Protein AF-A0A522JCU9-F1 (afdb_monomer_lite)

Secondary structure (DSSP, 8-state):
----PPPP---PPPSSHHHHHHHHHHHHHHHHHHHHTTSS-HHHHHHHHHHHHHHHHHHHHHTT--S---SHHHHHHHHHHHHHHHHHHHHHTTSS-HHHHHHHHHHHHHHHTT-

Foldseek 3Di:
DDDDDDDDPPPPQPPDLLVLLLQLLVQLLVVLPCLLVVNDDLLRSLCSLQVSLVVSCVVQVVVVHNSDDPDPSNVVSVVVNVCSNCQSVCPVVVVDHSVSSNVNSVVSCVVNVVD

Structure (mmCIF, N/CA/C/O backbone):
data_AF-A0A522JCU9-F1
#
_en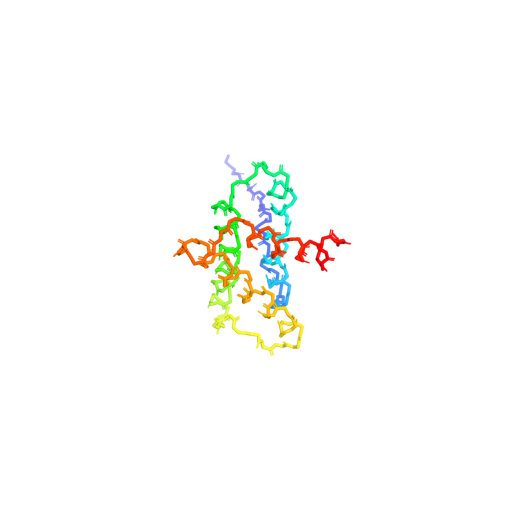try.id   AF-A0A522JCU9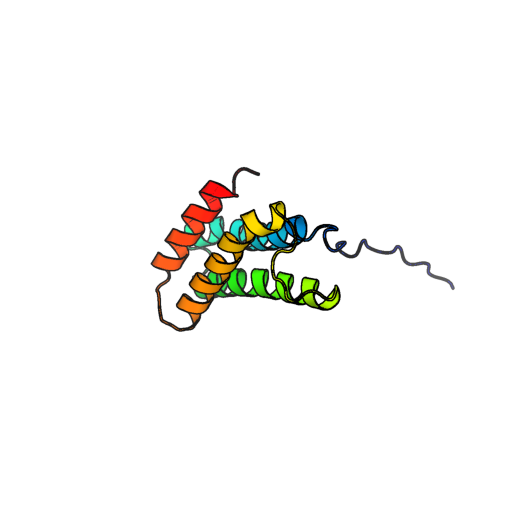-F1
#
loop_
_atom_site.group_PDB
_atom_site.id
_atom_site.type_symbol
_atom_site.label_atom_id
_atom_site.label_alt_id
_atom_site.label_comp_id
_atom_site.label_asym_id
_atom_site.label_entity_id
_atom_site.label_seq_id
_atom_site.pdbx_PDB_ins_code
_atom_site.Cartn_x
_atom_site.Cartn_y
_atom_site.Cartn_z
_atom_site.occupancy
_atom_site.B_iso_or_equiv
_atom_site.auth_seq_id
_atom_site.auth_comp_id
_atom_site.auth_asym_id
_atom_site.auth_atom_id
_atom_site.pdbx_PDB_model_num
ATOM 1 N N . MET A 1 1 ? -3.564 32.236 -34.192 1.00 50.22 1 MET A N 1
ATOM 2 C CA . MET A 1 1 ? -3.226 30.835 -34.517 1.00 50.22 1 MET A CA 1
ATOM 3 C C . MET A 1 1 ? -1.708 30.822 -34.551 1.00 50.22 1 MET A C 1
ATOM 5 O O . MET A 1 1 ? -1.164 31.534 -35.374 1.00 50.22 1 MET A O 1
ATOM 9 N N . THR A 1 2 ? -0.995 30.318 -33.550 1.00 40.88 2 THR A N 1
ATOM 10 C CA . THR A 1 2 ? -1.050 28.935 -33.062 1.00 40.88 2 THR A CA 1
ATOM 11 C C . THR A 1 2 ? -0.617 28.896 -31.594 1.00 40.88 2 THR A C 1
ATOM 13 O O . THR A 1 2 ? 0.322 29.579 -31.199 1.00 40.88 2 THR A O 1
ATOM 16 N N . THR A 1 3 ? -1.362 28.142 -30.798 1.00 51.19 3 THR A N 1
ATOM 17 C CA . THR A 1 3 ? -1.094 27.769 -29.409 1.00 51.19 3 THR A CA 1
ATOM 18 C C . THR A 1 3 ? 0.090 26.804 -29.379 1.00 51.19 3 THR A C 1
ATOM 20 O O . THR A 1 3 ? 0.079 25.856 -30.161 1.00 51.19 3 THR A O 1
ATOM 23 N N . ASP A 1 4 ? 1.056 26.989 -28.480 1.00 40.75 4 ASP A N 1
ATOM 24 C CA . ASP A 1 4 ? 1.957 25.902 -28.090 1.00 40.75 4 ASP A CA 1
ATOM 25 C C . ASP A 1 4 ? 1.793 25.678 -26.589 1.00 40.75 4 ASP A C 1
ATOM 27 O O . ASP A 1 4 ? 1.953 26.590 -25.773 1.00 40.75 4 ASP A O 1
ATOM 31 N N . ALA A 1 5 ? 1.291 24.494 -26.267 1.00 50.66 5 ALA A N 1
ATOM 32 C CA . ALA A 1 5 ? 0.896 24.089 -24.937 1.00 50.66 5 ALA A CA 1
ATOM 33 C C . ALA A 1 5 ? 2.117 23.500 -24.233 1.00 50.66 5 ALA A C 1
ATOM 35 O O . ALA A 1 5 ? 2.687 22.506 -24.674 1.00 50.66 5 ALA A O 1
ATOM 36 N N . THR A 1 6 ? 2.495 24.113 -23.116 1.00 51.88 6 THR A N 1
ATOM 37 C CA . THR A 1 6 ? 3.465 23.583 -22.160 1.00 51.88 6 THR A CA 1
ATOM 38 C C . THR A 1 6 ? 3.142 22.119 -21.830 1.00 51.88 6 THR A C 1
ATOM 40 O O . THR A 1 6 ? 2.030 21.855 -21.357 1.00 51.88 6 THR A O 1
ATOM 43 N N . PRO A 1 7 ? 4.069 21.159 -22.010 1.00 48.06 7 PRO A N 1
ATOM 44 C CA . PRO A 1 7 ? 3.864 19.826 -21.473 1.00 48.06 7 PRO A CA 1
ATOM 45 C C . PRO A 1 7 ? 3.884 19.932 -19.946 1.00 48.06 7 PRO A C 1
ATOM 47 O O . PRO A 1 7 ? 4.874 20.335 -19.334 1.00 48.06 7 PRO A O 1
ATOM 50 N N . THR A 1 8 ? 2.749 19.615 -19.332 1.00 51.91 8 THR A N 1
ATOM 51 C CA . THR A 1 8 ? 2.686 19.342 -17.893 1.00 51.91 8 THR A CA 1
ATOM 52 C C . THR A 1 8 ? 3.541 18.096 -17.655 1.00 51.91 8 THR A C 1
ATOM 54 O O . THR A 1 8 ? 3.454 17.181 -18.476 1.00 51.91 8 THR A O 1
ATOM 57 N N . PRO A 1 9 ? 4.390 18.023 -16.615 1.00 52.00 9 PRO A N 1
ATOM 58 C CA . PRO A 1 9 ? 5.102 16.789 -16.337 1.00 52.00 9 PRO A CA 1
ATOM 59 C C . PRO A 1 9 ? 4.062 15.736 -15.957 1.00 52.00 9 PRO A C 1
ATOM 61 O O . PRO A 1 9 ? 3.523 15.755 -14.850 1.00 52.00 9 PRO A O 1
ATOM 64 N N . ASP A 1 10 ? 3.767 14.833 -16.894 1.00 48.53 10 ASP A N 1
ATOM 65 C CA . ASP A 1 10 ? 3.260 13.511 -16.560 1.00 48.53 10 ASP A CA 1
ATOM 66 C C . ASP A 1 10 ? 4.142 12.997 -15.429 1.00 48.53 10 ASP A C 1
ATOM 68 O O . ASP A 1 10 ? 5.372 13.039 -15.535 1.00 48.53 10 ASP A O 1
ATOM 72 N N . ALA A 1 11 ? 3.526 12.601 -14.317 1.00 55.59 11 ALA A N 1
ATOM 73 C CA . ALA A 1 11 ? 4.239 12.031 -13.189 1.00 55.59 11 ALA A CA 1
ATOM 74 C C . ALA A 1 11 ? 5.090 10.870 -13.715 1.00 55.59 11 ALA A C 1
ATOM 76 O O . ALA A 1 11 ? 4.568 9.802 -14.037 1.00 55.59 11 ALA A O 1
ATOM 77 N N . ALA A 1 12 ? 6.388 11.122 -13.888 1.00 62.34 12 ALA A N 1
ATOM 78 C CA . ALA A 1 12 ? 7.289 10.163 -14.487 1.00 62.34 12 ALA A CA 1
ATOM 79 C C . ALA A 1 12 ? 7.246 8.902 -13.630 1.00 62.34 12 ALA A C 1
ATOM 81 O O . ALA A 1 12 ? 7.452 8.962 -12.415 1.00 62.34 12 ALA A O 1
ATOM 82 N N . VAL A 1 13 ? 6.942 7.770 -14.261 1.00 63.44 13 VAL A N 1
ATOM 83 C CA . VAL A 1 13 ? 7.001 6.466 -13.609 1.00 63.44 13 VAL A CA 1
ATOM 84 C C . VAL A 1 13 ? 8.393 6.340 -12.973 1.00 63.44 13 VAL A C 1
ATOM 86 O O . VAL A 1 13 ? 9.382 6.489 -13.699 1.00 63.44 13 VAL A O 1
ATOM 89 N N . PRO A 1 14 ? 8.504 6.122 -11.644 1.00 73.00 14 PRO A N 1
ATOM 90 C CA . PRO A 1 14 ? 9.803 6.042 -10.987 1.00 73.00 14 PRO A CA 1
ATOM 91 C C . PRO A 1 14 ? 10.707 5.046 -11.710 1.00 73.00 14 PRO A C 1
ATOM 93 O O . PRO A 1 14 ? 10.253 3.966 -12.083 1.00 73.00 14 PRO A O 1
ATOM 96 N N . ALA A 1 15 ? 11.967 5.415 -11.948 1.00 80.81 15 ALA A N 1
ATOM 97 C CA . ALA A 1 15 ? 12.820 4.697 -12.895 1.00 80.81 15 ALA A CA 1
ATOM 98 C C . ALA A 1 15 ? 13.136 3.252 -12.462 1.00 80.81 15 ALA A C 1
ATOM 100 O O . ALA A 1 15 ? 13.203 2.355 -13.304 1.00 80.81 15 ALA A O 1
ATOM 101 N N . THR A 1 16 ? 13.280 2.998 -11.157 1.00 93.31 16 THR A N 1
ATOM 102 C CA . THR A 1 16 ? 13.606 1.668 -10.615 1.00 93.31 16 THR A CA 1
ATOM 103 C C . THR A 1 16 ? 12.368 0.944 -10.091 1.00 93.31 16 THR A C 1
ATOM 105 O O . THR A 1 16 ? 11.401 1.573 -9.658 1.00 93.31 16 THR A O 1
ATOM 108 N N . GLN A 1 17 ? 12.408 -0.391 -10.096 1.00 95.06 17 GLN A N 1
ATOM 109 C CA . GLN A 1 17 ? 11.334 -1.214 -9.538 1.00 95.06 17 GLN A CA 1
ATOM 110 C C . GLN A 1 17 ? 11.143 -0.920 -8.047 1.00 95.06 17 GLN A C 1
ATOM 112 O O . GLN A 1 17 ? 10.028 -0.632 -7.621 1.00 95.06 17 GLN A O 1
ATOM 117 N N . ALA A 1 18 ? 12.236 -0.867 -7.281 1.00 96.06 18 ALA A N 1
ATOM 118 C CA . ALA A 1 18 ? 12.202 -0.501 -5.869 1.00 96.06 18 ALA A CA 1
ATOM 119 C C . ALA A 1 18 ? 11.532 0.864 -5.621 1.00 96.06 18 ALA A C 1
ATOM 121 O O . ALA A 1 18 ? 10.724 0.986 -4.706 1.00 96.06 18 ALA A O 1
ATOM 122 N N . ALA A 1 19 ? 11.783 1.878 -6.460 1.00 95.44 19 ALA A N 1
ATOM 123 C CA . ALA A 1 19 ? 11.132 3.181 -6.314 1.00 95.44 19 ALA A CA 1
ATOM 124 C C . ALA A 1 19 ? 9.621 3.122 -6.600 1.00 95.44 19 ALA A C 1
ATOM 126 O O . ALA A 1 19 ? 8.841 3.797 -5.932 1.00 95.44 19 ALA A O 1
ATOM 127 N N . ARG A 1 20 ? 9.183 2.289 -7.552 1.00 96.50 20 ARG A N 1
ATOM 128 C CA . ARG A 1 20 ? 7.750 2.063 -7.814 1.00 96.50 20 ARG A CA 1
ATOM 129 C C . ARG A 1 20 ? 7.074 1.287 -6.686 1.00 96.50 20 ARG A C 1
ATOM 131 O O . ARG A 1 20 ? 5.965 1.640 -6.291 1.00 96.50 20 ARG A O 1
ATOM 138 N N . MET A 1 21 ? 7.748 0.280 -6.128 1.00 97.94 21 MET A N 1
ATOM 139 C CA . MET A 1 21 ? 7.272 -0.441 -4.943 1.00 97.94 21 MET A CA 1
ATOM 140 C C . MET A 1 21 ? 7.163 0.497 -3.741 1.00 97.94 21 MET A C 1
ATOM 142 O O . MET A 1 21 ? 6.136 0.509 -3.067 1.00 97.94 21 MET A O 1
ATOM 146 N N . GLN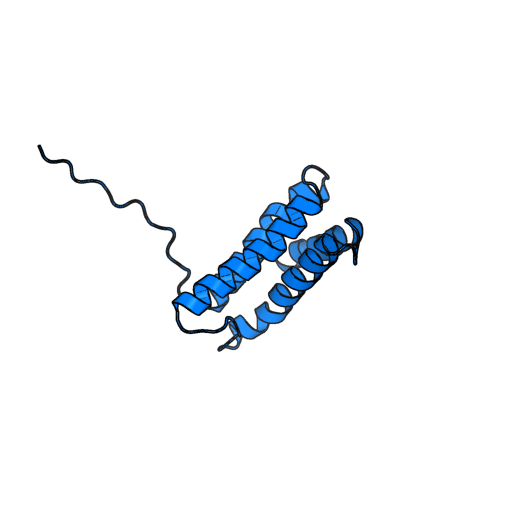 A 1 22 ? 8.179 1.333 -3.513 1.00 97.00 22 GLN A N 1
ATOM 147 C CA . GLN A 1 22 ? 8.166 2.325 -2.443 1.00 97.00 22 GLN A CA 1
ATOM 148 C C . GLN A 1 22 ? 7.009 3.311 -2.624 1.00 97.00 22 GLN A C 1
ATOM 150 O O . GLN A 1 22 ? 6.261 3.530 -1.681 1.00 97.00 22 GLN A O 1
ATOM 155 N N . ALA A 1 23 ? 6.766 3.803 -3.841 1.00 96.88 23 ALA A N 1
ATOM 156 C CA . ALA A 1 23 ? 5.630 4.681 -4.117 1.00 96.88 23 ALA A CA 1
ATOM 157 C C . ALA A 1 23 ? 4.267 4.022 -3.810 1.00 96.88 23 ALA A C 1
ATOM 159 O O . ALA A 1 23 ? 3.337 4.696 -3.362 1.00 96.88 23 ALA A O 1
ATOM 160 N N . ALA A 1 24 ? 4.128 2.707 -4.018 1.00 97.69 24 ALA A N 1
ATOM 161 C CA . ALA A 1 24 ? 2.923 1.977 -3.626 1.00 97.69 24 ALA A CA 1
ATOM 162 C C . ALA A 1 24 ? 2.769 1.889 -2.096 1.00 97.69 24 ALA A C 1
ATOM 164 O O . ALA A 1 24 ? 1.664 2.081 -1.584 1.00 97.69 24 ALA A O 1
ATOM 165 N N . VAL A 1 25 ? 3.865 1.659 -1.364 1.00 97.94 25 VAL A N 1
ATOM 166 C CA . VAL A 1 25 ? 3.875 1.702 0.108 1.00 97.94 25 VAL A CA 1
ATOM 167 C C . VAL A 1 25 ? 3.509 3.101 0.606 1.00 97.94 25 VAL A C 1
ATOM 169 O O . VAL A 1 25 ? 2.587 3.241 1.409 1.00 97.94 25 VAL A O 1
ATOM 172 N N . ASP A 1 26 ? 4.154 4.138 0.073 1.00 97.25 26 ASP A N 1
ATOM 173 C CA . ASP A 1 26 ? 3.949 5.534 0.468 1.00 97.25 26 ASP A CA 1
ATOM 174 C C . ASP A 1 26 ? 2.498 5.968 0.260 1.00 97.25 26 ASP A C 1
ATOM 176 O O . ASP A 1 26 ? 1.921 6.650 1.106 1.00 97.25 26 ASP A O 1
ATOM 180 N N . LYS A 1 27 ? 1.858 5.511 -0.823 1.00 96.31 27 LYS A N 1
ATOM 181 C CA . LYS A 1 27 ? 0.439 5.780 -1.073 1.00 96.31 27 LYS A CA 1
ATOM 182 C C . LYS A 1 27 ? -0.460 5.217 0.029 1.00 96.31 27 LYS A C 1
ATOM 184 O O . LYS A 1 27 ? -1.391 5.900 0.446 1.00 96.31 27 LYS A O 1
ATOM 189 N N . ALA A 1 28 ? -0.200 4.003 0.512 1.00 96.75 28 ALA A N 1
ATOM 190 C CA . ALA A 1 28 ? -0.952 3.445 1.635 1.00 96.75 28 ALA A CA 1
ATOM 191 C C . ALA A 1 28 ? -0.627 4.181 2.947 1.00 96.75 28 ALA A C 1
ATOM 193 O O . ALA A 1 28 ? -1.532 4.542 3.698 1.00 96.75 28 ALA A O 1
ATOM 194 N N . VAL A 1 29 ? 0.650 4.463 3.207 1.00 97.38 29 VAL A N 1
ATOM 195 C CA . VAL A 1 29 ? 1.109 5.152 4.424 1.00 97.38 29 VAL A CA 1
ATOM 196 C C . VAL A 1 29 ? 0.542 6.570 4.520 1.00 97.38 29 VAL A C 1
ATOM 198 O O . VAL A 1 29 ? 0.120 6.974 5.597 1.00 97.38 29 VAL A O 1
ATOM 201 N N . ALA A 1 30 ? 0.432 7.303 3.411 1.00 96.69 30 ALA A N 1
ATOM 202 C CA . ALA A 1 30 ? -0.138 8.650 3.385 1.00 96.69 30 ALA A CA 1
ATOM 203 C C . ALA A 1 30 ? -1.621 8.694 3.805 1.00 96.69 30 ALA A C 1
ATOM 205 O O . ALA A 1 30 ? -2.072 9.682 4.384 1.00 96.69 30 ALA A O 1
ATOM 206 N N . PHE A 1 31 ? -2.377 7.619 3.555 1.00 95.19 31 PHE A N 1
ATOM 207 C CA . PHE A 1 31 ? -3.780 7.491 3.969 1.00 95.19 31 PHE A CA 1
ATOM 208 C C . PHE A 1 31 ? -3.944 6.955 5.398 1.00 95.19 31 PHE A C 1
ATOM 210 O O . PHE A 1 31 ? -5.035 7.036 5.967 1.00 95.19 31 PHE A O 1
ATOM 217 N N . ALA A 1 32 ? -2.870 6.457 6.014 1.00 95.44 32 ALA A N 1
ATOM 218 C CA . ALA A 1 32 ? -2.923 5.871 7.345 1.00 95.44 32 ALA A CA 1
ATOM 219 C C . ALA A 1 32 ? -3.281 6.877 8.454 1.00 95.44 32 ALA A C 1
ATOM 221 O O . ALA A 1 32 ? -4.142 6.542 9.263 1.00 95.44 32 ALA A O 1
ATOM 222 N N . PRO A 1 33 ? -2.707 8.098 8.540 1.00 96.94 33 PRO A N 1
ATOM 223 C CA . PRO A 1 33 ? -3.030 9.018 9.629 1.00 96.94 33 PRO A CA 1
ATOM 224 C C . PRO A 1 33 ? -4.521 9.376 9.749 1.00 96.94 33 PRO A C 1
ATOM 226 O O . PRO A 1 33 ? -5.045 9.250 10.856 1.00 96.94 33 PRO A O 1
ATOM 229 N N . PRO A 1 34 ? -5.236 9.797 8.682 1.00 97.25 34 PRO A N 1
ATOM 230 C CA . PRO A 1 34 ? -6.668 10.069 8.802 1.00 97.25 34 PRO A CA 1
ATOM 231 C C . PRO A 1 34 ? -7.477 8.798 9.109 1.00 97.25 34 PRO A C 1
ATOM 233 O O . PRO A 1 34 ? -8.394 8.848 9.925 1.00 97.25 34 PRO A O 1
ATOM 236 N N . PHE A 1 35 ? -7.100 7.635 8.568 1.00 97.88 35 PHE A N 1
ATOM 237 C CA . PHE A 1 35 ? -7.721 6.355 8.930 1.00 97.88 35 PHE A CA 1
ATOM 238 C C . PHE A 1 35 ? -7.558 6.018 10.420 1.00 97.88 35 PHE A C 1
ATOM 240 O O . PHE A 1 35 ? -8.535 5.700 11.095 1.00 97.88 35 PHE A O 1
ATOM 247 N N . LEU A 1 36 ? -6.352 6.163 10.971 1.00 97.56 36 LEU A N 1
ATOM 248 C CA . LEU A 1 36 ? -6.060 5.877 12.380 1.00 97.56 36 LEU A CA 1
ATOM 249 C C . LEU A 1 36 ? -6.737 6.864 13.345 1.00 97.56 36 LEU A C 1
ATOM 251 O O . LEU A 1 36 ? -6.964 6.521 14.503 1.00 97.56 36 LEU A O 1
ATOM 255 N N . ARG A 1 37 ? -7.096 8.068 12.879 1.00 97.56 37 ARG A N 1
ATOM 256 C CA . ARG A 1 37 ? -7.935 9.023 13.625 1.00 97.56 37 ARG A CA 1
ATOM 257 C C . ARG A 1 37 ? -9.441 8.774 13.465 1.00 97.56 37 ARG A C 1
ATOM 259 O O . ARG A 1 37 ? -10.229 9.447 14.122 1.00 97.56 37 ARG A O 1
ATOM 266 N N . GLY A 1 38 ? -9.843 7.817 12.626 1.00 96.62 38 GLY A N 1
ATOM 267 C CA . GLY A 1 38 ? -11.246 7.503 12.340 1.00 96.62 38 GLY A CA 1
ATOM 268 C C . GLY A 1 38 ? -11.915 8.446 11.334 1.00 96.62 38 GLY A C 1
ATOM 269 O O . GLY A 1 38 ? -13.136 8.438 11.218 1.00 96.62 38 GLY A O 1
ATOM 270 N N . GLU A 1 39 ? -11.139 9.255 10.611 1.00 97.44 39 GLU A N 1
ATOM 271 C CA . GLU A 1 39 ? -11.632 10.187 9.584 1.00 97.44 39 GLU A CA 1
ATOM 272 C C . GLU A 1 39 ? -11.871 9.489 8.234 1.00 97.44 39 GLU A C 1
ATOM 274 O O . GLU A 1 39 ? -12.624 9.987 7.402 1.00 97.44 39 GLU A O 1
ATOM 279 N N . VAL A 1 40 ? -11.228 8.338 8.016 1.00 97.06 40 VAL A N 1
ATOM 280 C CA . VAL A 1 40 ? -11.362 7.496 6.819 1.00 97.06 40 VAL A CA 1
ATOM 281 C C . VAL A 1 40 ? -11.913 6.136 7.235 1.00 97.06 40 VAL A C 1
ATOM 283 O O . VAL A 1 40 ? -11.471 5.563 8.233 1.00 97.06 40 VAL A O 1
ATOM 286 N N . HIS A 1 41 ? -12.878 5.611 6.479 1.00 97.31 41 HIS A N 1
ATOM 287 C CA . HIS A 1 41 ? -13.453 4.296 6.745 1.00 97.31 41 HIS A CA 1
ATOM 288 C C . HIS A 1 41 ? -12.479 3.169 6.372 1.00 97.31 41 HIS A C 1
ATOM 290 O O . HIS A 1 41 ? -11.640 3.300 5.482 1.00 97.31 41 HIS A O 1
ATOM 296 N N . ALA A 1 42 ? -12.606 2.022 7.045 1.00 97.31 42 ALA A N 1
ATOM 297 C CA . ALA A 1 42 ? -11.756 0.863 6.776 1.00 97.31 42 ALA A CA 1
ATO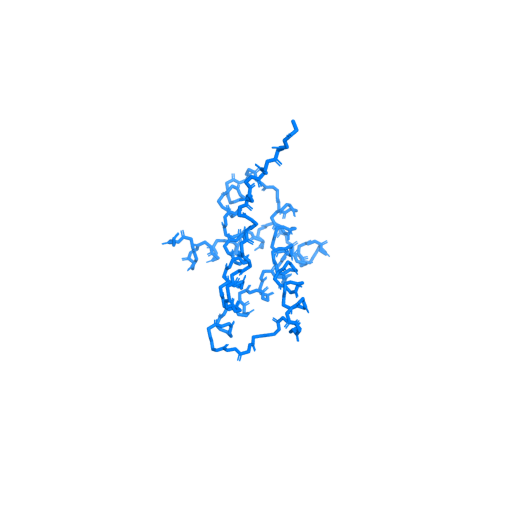M 298 C C . ALA A 1 42 ? -11.914 0.325 5.338 1.00 97.31 42 ALA A C 1
ATOM 300 O O . ALA A 1 42 ? -10.925 -0.142 4.775 1.00 97.31 42 ALA A O 1
ATOM 301 N N . ASP A 1 43 ? -13.095 0.466 4.721 1.00 98.19 43 ASP A N 1
ATOM 302 C CA . ASP A 1 43 ? -13.319 0.167 3.296 1.00 98.19 43 ASP A CA 1
ATOM 303 C C . ASP A 1 43 ? -12.404 1.000 2.390 1.00 98.19 43 ASP A C 1
ATOM 305 O O . ASP A 1 43 ? -11.682 0.452 1.554 1.00 98.19 43 ASP A O 1
ATOM 309 N N . ASP A 1 44 ? -12.366 2.317 2.597 1.00 98.25 44 ASP A N 1
ATOM 310 C CA . ASP A 1 44 ? -11.544 3.236 1.804 1.00 98.25 44 ASP A CA 1
ATOM 311 C C . ASP A 1 44 ? -10.047 2.962 1.995 1.00 98.25 44 ASP A C 1
ATOM 313 O O . ASP A 1 44 ? -9.266 2.969 1.035 1.00 98.25 44 ASP A O 1
ATOM 317 N N . MET A 1 45 ? -9.635 2.660 3.231 1.00 98.38 45 MET A N 1
ATOM 318 C CA . MET A 1 45 ? -8.257 2.276 3.531 1.00 98.38 45 MET A CA 1
ATOM 319 C C . MET A 1 45 ? -7.884 0.964 2.829 1.00 98.38 45 MET A C 1
ATOM 321 O O . MET A 1 45 ? -6.851 0.889 2.161 1.00 98.38 45 MET A O 1
ATOM 325 N N . ALA A 1 46 ? -8.735 -0.060 2.910 1.00 98.50 46 ALA A N 1
ATOM 326 C CA . ALA A 1 46 ? -8.491 -1.355 2.281 1.00 98.50 46 ALA A CA 1
ATOM 327 C C . ALA A 1 46 ? -8.445 -1.256 0.747 1.00 98.50 46 ALA A C 1
ATOM 329 O O . ALA A 1 46 ? -7.558 -1.838 0.112 1.00 98.50 46 ALA A O 1
ATOM 330 N N . HIS A 1 47 ? -9.340 -0.469 0.144 1.00 98.62 47 HIS A N 1
ATOM 331 C CA . HIS A 1 47 ? -9.288 -0.154 -1.282 1.00 98.62 47 HIS A CA 1
ATOM 332 C C . HIS A 1 47 ? -8.007 0.590 -1.664 1.00 98.62 47 HIS A C 1
ATOM 334 O O . HIS A 1 47 ? -7.431 0.294 -2.712 1.00 98.62 47 HIS A O 1
ATOM 340 N N . THR A 1 48 ? -7.519 1.495 -0.814 1.00 98.38 48 THR A N 1
ATOM 341 C CA . THR A 1 48 ? -6.247 2.195 -1.030 1.00 98.38 48 THR A CA 1
ATOM 342 C C . THR A 1 48 ? -5.063 1.227 -1.018 1.00 98.38 48 THR A C 1
ATOM 344 O O . THR A 1 48 ? -4.249 1.269 -1.941 1.00 98.38 48 THR A O 1
ATOM 347 N N . MET A 1 49 ? -4.991 0.313 -0.041 1.00 98.44 49 MET A N 1
ATOM 348 C CA . MET A 1 49 ? -3.926 -0.699 0.052 1.00 98.44 49 MET A CA 1
ATOM 349 C C . MET A 1 49 ? -3.889 -1.584 -1.199 1.00 98.44 49 MET A C 1
ATOM 351 O O . MET A 1 49 ? -2.861 -1.692 -1.867 1.00 98.44 49 MET A O 1
ATOM 355 N N . VAL A 1 50 ? -5.032 -2.172 -1.565 1.00 98.69 50 VAL A N 1
ATOM 356 C CA . VAL A 1 50 ? -5.143 -3.051 -2.739 1.00 98.69 50 VAL A CA 1
ATOM 357 C C . VAL A 1 50 ? -4.888 -2.277 -4.030 1.00 98.69 50 VAL A C 1
ATOM 359 O O . VAL A 1 50 ? -4.187 -2.759 -4.920 1.00 98.69 50 VAL A O 1
ATOM 362 N N . GLY A 1 51 ? -5.445 -1.072 -4.141 1.00 98.56 51 GLY A N 1
ATOM 363 C CA . GLY A 1 51 ? -5.286 -0.206 -5.301 1.00 98.56 51 GLY A CA 1
ATOM 364 C C . GLY A 1 51 ? -3.829 0.170 -5.543 1.00 98.56 51 GLY A C 1
ATOM 365 O O . GLY A 1 51 ? -3.366 0.062 -6.673 1.00 98.56 51 GLY A O 1
ATOM 366 N N . ALA A 1 52 ? -3.087 0.540 -4.496 1.00 98.06 52 ALA A N 1
ATOM 367 C CA . ALA A 1 52 ? -1.673 0.887 -4.603 1.00 98.06 52 ALA A CA 1
ATOM 368 C C . ALA A 1 52 ? -0.828 -0.279 -5.140 1.00 98.06 52 ALA A C 1
ATOM 370 O O . ALA A 1 52 ? -0.079 -0.100 -6.102 1.00 98.06 52 ALA A O 1
ATOM 371 N N . VAL A 1 53 ? -1.005 -1.487 -4.591 1.00 98.38 53 VAL A N 1
ATOM 372 C CA . VAL A 1 53 ? -0.263 -2.674 -5.049 1.00 98.38 53 VAL A CA 1
ATOM 373 C C . VAL A 1 53 ? -0.653 -3.052 -6.479 1.00 98.38 53 VAL A C 1
ATOM 375 O O . VAL A 1 53 ? 0.216 -3.350 -7.296 1.00 98.38 53 VAL A O 1
ATOM 378 N N . ARG A 1 54 ? -1.945 -2.996 -6.830 1.00 98.31 54 ARG A N 1
ATOM 379 C CA . ARG A 1 54 ? -2.395 -3.258 -8.207 1.00 98.31 54 ARG A CA 1
ATOM 380 C C . ARG A 1 54 ? -1.821 -2.250 -9.194 1.00 98.31 54 ARG A C 1
ATOM 382 O O . ARG A 1 54 ? -1.371 -2.657 -10.254 1.00 98.31 54 ARG A O 1
ATOM 389 N N . THR A 1 55 ? -1.792 -0.962 -8.850 1.00 97.75 55 THR A N 1
ATOM 390 C CA . THR A 1 55 ? -1.169 0.063 -9.698 1.00 97.75 55 THR A CA 1
ATOM 391 C C . THR A 1 55 ? 0.305 -0.245 -9.951 1.00 97.75 55 THR A C 1
ATOM 393 O O . THR A 1 55 ? 0.729 -0.165 -11.100 1.00 97.75 55 THR A O 1
ATOM 396 N N . TYR A 1 56 ? 1.065 -0.650 -8.929 1.00 97.25 56 TYR A N 1
ATOM 397 C CA . TYR A 1 56 ? 2.445 -1.111 -9.114 1.00 97.25 56 TYR A CA 1
ATOM 398 C C . TYR A 1 56 ? 2.526 -2.299 -10.087 1.00 97.25 56 TYR A C 1
ATOM 400 O O . TYR A 1 56 ? 3.277 -2.246 -11.056 1.00 97.25 56 TYR A O 1
ATOM 408 N N . VAL A 1 57 ? 1.710 -3.339 -9.889 1.00 97.50 57 VAL A N 1
ATOM 409 C CA . VAL A 1 57 ? 1.714 -4.524 -10.765 1.00 97.50 57 VAL A CA 1
ATOM 410 C C . VAL A 1 57 ? 1.381 -4.160 -12.215 1.00 97.50 57 VAL A C 1
ATOM 412 O O . VAL A 1 57 ? 2.011 -4.672 -13.136 1.00 97.50 57 VAL A O 1
ATOM 415 N N . GLU A 1 58 ? 0.422 -3.264 -12.446 1.00 96.94 58 GLU A N 1
ATOM 416 C CA . GLU A 1 58 ? 0.094 -2.809 -13.802 1.00 96.94 58 GLU A CA 1
ATOM 417 C C . GLU A 1 58 ? 1.224 -1.976 -14.434 1.00 96.94 58 GLU A C 1
ATOM 419 O O . GLU A 1 58 ? 1.487 -2.120 -15.629 1.00 96.94 58 GLU A O 1
ATOM 424 N N . GLN A 1 59 ? 1.950 -1.167 -13.651 1.00 95.75 59 GLN A N 1
ATOM 425 C CA . GLN A 1 59 ? 3.158 -0.478 -14.130 1.00 95.75 59 GLN A CA 1
ATOM 426 C C . GLN A 1 59 ? 4.248 -1.477 -14.536 1.00 95.75 59 GLN A C 1
ATOM 428 O O . GLN A 1 59 ? 4.858 -1.325 -15.591 1.00 95.75 59 GLN A O 1
ATOM 433 N N . GLU A 1 60 ? 4.469 -2.523 -13.740 1.00 95.88 60 GLU A N 1
ATOM 434 C CA . GLU A 1 60 ? 5.456 -3.563 -14.044 1.00 95.88 60 GLU A CA 1
ATOM 435 C C . GLU A 1 60 ? 5.088 -4.358 -15.298 1.00 95.88 60 GLU A C 1
ATOM 437 O O . GLU A 1 60 ? 5.948 -4.584 -16.151 1.00 95.88 60 GLU A O 1
ATOM 442 N N . LYS A 1 61 ? 3.807 -4.695 -15.480 1.00 96.00 61 LYS A N 1
ATOM 443 C CA . LYS A 1 61 ? 3.310 -5.340 -16.707 1.00 96.00 61 LYS A CA 1
ATOM 444 C C . LYS A 1 61 ? 3.561 -4.500 -17.948 1.00 96.00 61 LYS A C 1
ATOM 446 O O . LYS A 1 61 ? 3.996 -5.040 -18.963 1.00 96.00 61 LYS A O 1
ATOM 451 N N . ALA A 1 62 ? 3.345 -3.188 -17.866 1.00 94.75 62 ALA A N 1
ATOM 452 C CA . ALA A 1 62 ? 3.645 -2.274 -18.966 1.00 94.75 62 ALA A CA 1
ATOM 453 C C . ALA A 1 62 ? 5.147 -2.238 -19.317 1.00 94.75 62 ALA A C 1
ATOM 455 O O . ALA A 1 62 ? 5.506 -1.936 -20.454 1.00 94.75 62 ALA A O 1
ATOM 456 N N . LEU A 1 63 ? 6.017 -2.587 -18.364 1.00 91.88 63 LEU A N 1
ATOM 457 C CA . LEU A 1 63 ? 7.469 -2.689 -18.528 1.00 91.88 63 LEU A CA 1
ATOM 458 C C . LEU A 1 63 ? 7.948 -4.116 -18.864 1.00 91.88 63 LEU A C 1
ATOM 460 O O . LEU A 1 63 ? 9.152 -4.351 -18.942 1.00 91.88 63 LEU A O 1
ATOM 464 N N . GLY A 1 64 ? 7.033 -5.070 -19.076 1.00 94.19 64 GLY A N 1
ATOM 465 C CA . GLY A 1 64 ? 7.355 -6.463 -19.412 1.00 94.19 64 GLY A CA 1
ATOM 466 C C . GLY A 1 64 ? 7.673 -7.366 -18.213 1.00 94.19 64 GLY A C 1
ATOM 467 O O . GLY A 1 64 ? 8.193 -8.462 -18.405 1.00 94.19 64 GLY A O 1
ATOM 468 N N . SER A 1 65 ? 7.361 -6.927 -16.992 1.00 92.94 65 SER A N 1
ATOM 469 C CA . SER A 1 65 ? 7.504 -7.678 -15.738 1.00 92.94 65 SER A CA 1
ATOM 470 C C . SER A 1 65 ? 6.144 -8.182 -15.233 1.00 92.94 65 SER A C 1
ATOM 472 O O . SER A 1 65 ? 5.097 -7.633 -15.558 1.00 92.94 65 SER A O 1
ATOM 474 N N . ASN A 1 66 ? 6.122 -9.233 -14.416 1.00 92.00 66 ASN A N 1
ATOM 475 C CA . ASN A 1 66 ? 4.898 -9.718 -13.760 1.00 92.00 66 ASN A CA 1
ATOM 476 C C . ASN A 1 66 ? 4.628 -9.031 -12.403 1.00 92.00 66 ASN A C 1
ATOM 478 O O . ASN A 1 66 ? 3.616 -9.324 -11.764 1.00 92.00 66 ASN A O 1
ATOM 482 N N . GLY A 1 67 ? 5.510 -8.123 -11.974 1.00 92.50 67 GLY A N 1
ATOM 483 C CA . GLY A 1 67 ? 5.453 -7.463 -10.670 1.00 92.50 67 GLY A CA 1
ATOM 484 C C . GLY A 1 67 ? 6.277 -8.142 -9.576 1.00 92.50 67 GLY A C 1
ATOM 485 O O . GLY A 1 67 ? 6.354 -7.607 -8.468 1.00 92.50 67 GLY A O 1
ATOM 486 N N . GLU A 1 68 ? 6.909 -9.281 -9.858 1.00 95.00 68 GLU A N 1
ATOM 487 C CA . GLU A 1 68 ? 7.854 -9.909 -8.937 1.00 95.00 68 GLU A CA 1
ATOM 488 C C . GLU A 1 68 ? 9.161 -9.103 -8.858 1.00 95.00 68 GLU A C 1
ATOM 490 O O . GLU A 1 68 ? 9.574 -8.475 -9.839 1.00 95.00 68 GLU A O 1
ATOM 495 N N . PRO A 1 69 ? 9.814 -9.082 -7.684 1.00 95.12 69 PRO A N 1
ATOM 496 C CA . PRO A 1 69 ? 11.060 -8.356 -7.504 1.00 95.12 69 PRO A CA 1
ATOM 497 C C . PRO A 1 69 ? 12.188 -8.993 -8.327 1.00 95.12 69 PRO A C 1
ATOM 499 O O . PRO A 1 69 ? 12.404 -10.203 -8.275 1.00 95.12 69 PRO A O 1
ATOM 502 N N . HIS A 1 70 ? 12.944 -8.174 -9.056 1.00 92.50 70 HIS A N 1
ATOM 503 C CA . HIS A 1 70 ? 14.096 -8.614 -9.852 1.00 92.50 70 HIS A CA 1
ATOM 504 C C . HIS A 1 70 ? 15.443 -8.235 -9.228 1.00 92.50 70 HIS A C 1
ATOM 506 O O . HIS A 1 70 ? 16.477 -8.790 -9.604 1.00 92.50 70 HIS A O 1
ATOM 512 N N . ASP A 1 71 ? 15.448 -7.301 -8.277 1.00 89.81 71 ASP A N 1
ATOM 513 C CA . ASP A 1 71 ? 16.647 -6.844 -7.584 1.00 89.81 71 ASP A CA 1
ATOM 514 C C . ASP A 1 71 ? 16.487 -6.893 -6.057 1.00 89.81 71 ASP A C 1
ATOM 516 O O . ASP A 1 71 ? 15.405 -7.129 -5.514 1.00 89.81 71 ASP A O 1
ATOM 520 N N . ARG A 1 72 ? 17.608 -6.722 -5.349 1.00 93.31 72 ARG A N 1
ATOM 521 C CA . ARG A 1 72 ? 17.664 -6.843 -3.887 1.00 93.31 72 ARG A CA 1
ATOM 522 C C . ARG A 1 72 ? 16.821 -5.781 -3.179 1.00 93.31 72 ARG A C 1
ATOM 524 O O . ARG A 1 72 ? 16.237 -6.084 -2.138 1.00 93.31 72 ARG A O 1
ATOM 531 N N . ASP A 1 73 ? 16.771 -4.570 -3.718 1.00 93.31 73 ASP A N 1
ATOM 532 C CA . ASP A 1 73 ? 16.057 -3.458 -3.092 1.00 93.31 73 ASP A CA 1
ATOM 533 C C . ASP A 1 73 ? 14.543 -3.653 -3.253 1.00 93.31 73 ASP A C 1
ATOM 535 O O . ASP A 1 73 ? 13.783 -3.488 -2.299 1.00 93.31 73 ASP A O 1
ATOM 539 N N . ALA A 1 74 ? 14.106 -4.126 -4.421 1.00 95.69 74 ALA A N 1
ATOM 540 C CA . ALA A 1 74 ? 12.739 -4.563 -4.668 1.00 95.69 74 ALA A CA 1
ATOM 541 C C . ALA A 1 74 ? 12.354 -5.761 -3.783 1.00 95.69 74 ALA A C 1
ATOM 543 O O . ALA A 1 74 ? 11.272 -5.790 -3.190 1.00 95.69 74 ALA A O 1
ATOM 544 N N . GLN A 1 75 ? 13.256 -6.735 -3.622 1.00 96.00 75 GLN A N 1
ATOM 545 C CA . GLN A 1 75 ? 13.022 -7.905 -2.772 1.00 96.00 75 GLN A CA 1
ATOM 546 C C . GLN A 1 75 ? 12.753 -7.515 -1.312 1.00 96.00 75 GLN A C 1
ATOM 548 O O . GLN A 1 75 ? 11.923 -8.152 -0.659 1.00 96.00 75 GLN A O 1
ATOM 553 N N . ALA A 1 76 ? 13.413 -6.466 -0.812 1.00 94.31 76 ALA A N 1
ATOM 554 C CA . ALA A 1 76 ? 13.199 -5.957 0.541 1.00 94.31 76 ALA A CA 1
ATOM 555 C C . ALA A 1 76 ? 11.787 -5.375 0.745 1.00 94.31 76 ALA A C 1
ATOM 557 O O . ALA A 1 76 ? 11.244 -5.476 1.841 1.00 94.31 76 ALA A O 1
ATOM 558 N N . LEU A 1 77 ? 11.172 -4.819 -0.305 1.00 97.06 77 LEU A N 1
ATOM 559 C CA . LEU A 1 77 ? 9.834 -4.212 -0.259 1.00 97.06 77 LEU A CA 1
ATOM 560 C C . LEU A 1 77 ? 8.706 -5.186 -0.625 1.00 97.06 77 LEU A C 1
ATOM 562 O O . LEU A 1 77 ? 7.531 -4.904 -0.382 1.00 97.06 77 LEU A O 1
ATOM 566 N N . TYR A 1 78 ? 9.034 -6.342 -1.204 1.00 96.38 78 TYR A N 1
ATOM 567 C CA . TYR A 1 78 ? 8.031 -7.287 -1.693 1.00 96.38 78 TYR A CA 1
ATOM 568 C C . TYR A 1 78 ? 7.126 -7.831 -0.582 1.00 96.38 78 TYR A C 1
ATOM 570 O O . TYR A 1 78 ? 5.911 -7.918 -0.766 1.00 96.38 78 TYR A O 1
ATOM 578 N N . GLY A 1 79 ? 7.696 -8.124 0.593 1.00 96.56 79 GLY A N 1
ATOM 579 C CA . GLY A 1 79 ? 6.925 -8.555 1.763 1.00 96.56 79 GLY A CA 1
ATOM 580 C C . GLY A 1 79 ? 5.895 -7.511 2.200 1.00 96.56 79 GLY A C 1
ATOM 581 O O . GLY A 1 79 ? 4.750 -7.853 2.486 1.00 96.56 79 GLY A O 1
ATOM 582 N N . THR A 1 80 ? 6.265 -6.231 2.157 1.00 97.81 80 THR A N 1
ATOM 583 C CA . THR A 1 80 ? 5.373 -5.1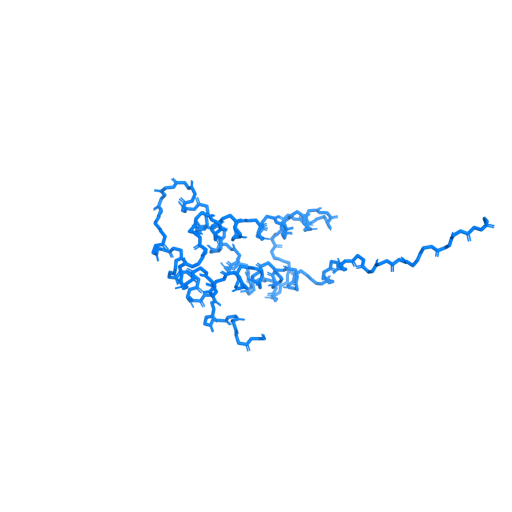13 2.480 1.00 97.81 80 THR A CA 1
ATOM 584 C C . THR A 1 80 ? 4.215 -5.017 1.489 1.00 97.81 80 THR A C 1
ATOM 586 O O . THR A 1 80 ? 3.064 -4.894 1.903 1.00 97.81 80 THR A O 1
ATOM 589 N N . LEU A 1 81 ? 4.473 -5.132 0.180 1.00 98.25 81 LEU A N 1
ATOM 590 C CA . LEU A 1 81 ? 3.398 -5.127 -0.820 1.00 98.25 81 LEU A CA 1
ATOM 591 C C . LEU A 1 81 ? 2.464 -6.336 -0.680 1.00 98.25 81 LEU A C 1
ATOM 593 O O . LEU A 1 81 ? 1.247 -6.190 -0.817 1.00 98.25 81 LEU A O 1
ATOM 597 N N . AL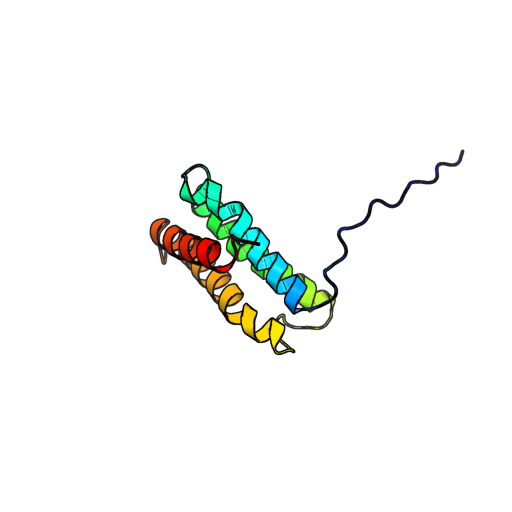A A 1 82 ? 3.016 -7.515 -0.386 1.00 97.81 82 ALA A N 1
ATOM 598 C CA . ALA A 1 82 ? 2.226 -8.713 -0.129 1.00 97.81 82 ALA A CA 1
ATOM 599 C C . ALA A 1 82 ? 1.314 -8.531 1.095 1.00 97.81 82 ALA A C 1
ATOM 601 O O . ALA A 1 82 ? 0.131 -8.858 1.018 1.00 97.81 82 ALA A O 1
ATOM 602 N N . GLU A 1 83 ? 1.826 -7.945 2.179 1.00 97.94 83 GLU A N 1
ATOM 603 C CA . GLU A 1 83 ? 1.050 -7.635 3.385 1.00 97.94 83 GLU A CA 1
ATOM 604 C C . GLU A 1 83 ? -0.068 -6.621 3.101 1.00 97.94 83 GLU A C 1
ATOM 606 O O . GLU A 1 83 ? -1.218 -6.840 3.486 1.00 97.94 83 GLU A O 1
ATOM 611 N N . LEU A 1 84 ? 0.226 -5.545 2.359 1.00 98.31 84 LEU A N 1
ATOM 612 C CA . LEU A 1 84 ? -0.784 -4.558 1.961 1.00 98.31 84 LEU A CA 1
ATOM 613 C C . LEU A 1 84 ? -1.911 -5.205 1.141 1.00 98.31 84 LEU A C 1
ATOM 615 O O . LEU A 1 84 ? -3.095 -4.985 1.415 1.00 98.31 84 LEU A O 1
ATOM 619 N N . MET A 1 85 ? -1.555 -6.040 0.160 1.00 98.25 85 MET A N 1
ATOM 620 C CA . MET A 1 85 ? -2.524 -6.772 -0.654 1.00 98.25 85 MET A CA 1
ATOM 621 C C . MET A 1 85 ? -3.335 -7.765 0.190 1.00 98.25 85 MET A C 1
ATOM 623 O O . MET A 1 85 ? -4.559 -7.840 0.048 1.00 98.25 85 MET A O 1
ATOM 627 N N . ALA A 1 86 ? -2.681 -8.535 1.062 1.00 97.75 86 ALA A N 1
ATOM 628 C CA . ALA A 1 86 ? -3.320 -9.563 1.876 1.00 97.75 86 ALA A CA 1
ATOM 629 C C . ALA A 1 86 ? -4.286 -8.961 2.903 1.00 97.75 86 ALA A C 1
ATOM 631 O O . ALA A 1 86 ? -5.431 -9.407 2.991 1.00 97.75 86 ALA A O 1
ATOM 632 N N . CYS A 1 87 ? -3.865 -7.923 3.627 1.00 97.94 87 CYS A N 1
ATOM 633 C CA . CYS A 1 87 ? -4.687 -7.264 4.637 1.00 97.94 87 CYS A CA 1
ATOM 634 C C . CYS A 1 87 ? -5.884 -6.541 4.001 1.00 97.94 87 CYS A C 1
ATOM 636 O O . CYS A 1 87 ? -7.029 -6.802 4.377 1.00 97.94 87 CYS A O 1
ATOM 638 N N . GLY A 1 88 ? -5.653 -5.729 2.961 1.00 97.81 88 GLY A N 1
ATOM 639 C CA . GLY A 1 88 ? -6.733 -5.018 2.274 1.00 97.81 88 GLY A CA 1
ATOM 640 C C . GLY A 1 88 ? -7.740 -5.970 1.617 1.00 97.81 88 GLY A C 1
ATOM 641 O O . GLY A 1 88 ? -8.946 -5.840 1.812 1.00 97.81 88 GLY A O 1
ATOM 642 N N . SER A 1 89 ? -7.272 -6.994 0.893 1.00 98.06 89 SER A N 1
ATOM 643 C CA . SER A 1 89 ? -8.178 -7.982 0.283 1.00 98.06 89 SER A CA 1
ATOM 644 C C . SER A 1 89 ? -8.844 -8.908 1.306 1.00 98.06 89 SER A C 1
ATOM 646 O O . SER A 1 89 ? -9.940 -9.406 1.055 1.00 98.06 89 SER A O 1
ATOM 648 N N . GLY A 1 90 ? -8.201 -9.155 2.450 1.00 98.12 90 GLY A N 1
ATOM 649 C CA . GLY A 1 90 ? -8.772 -9.882 3.580 1.00 98.12 90 GLY A CA 1
ATOM 650 C C . GLY A 1 90 ? -9.969 -9.152 4.169 1.00 98.12 90 GLY A C 1
ATOM 651 O O . GLY A 1 90 ? -11.024 -9.765 4.334 1.00 98.12 90 GLY A O 1
ATOM 652 N N . TYR A 1 91 ? -9.827 -7.848 4.396 1.00 98.50 91 TYR A N 1
ATOM 653 C CA . TYR A 1 91 ? -10.903 -7.006 4.904 1.00 98.50 91 TYR A CA 1
ATOM 654 C C . TYR A 1 91 ? -12.078 -6.940 3.922 1.00 98.50 91 TYR A C 1
ATOM 656 O O . TYR A 1 91 ? -13.203 -7.270 4.287 1.00 98.50 91 TYR A O 1
ATOM 664 N N . LEU A 1 92 ? -11.805 -6.645 2.645 1.00 98.38 92 LEU A N 1
ATOM 665 C CA . LEU A 1 92 ? -12.838 -6.562 1.599 1.00 98.38 92 LEU A CA 1
ATOM 666 C C . LEU A 1 92 ? -13.575 -7.892 1.360 1.00 98.38 92 LEU A C 1
ATOM 668 O O . LEU A 1 92 ? -14.683 -7.906 0.832 1.00 98.38 92 LEU A O 1
ATOM 672 N N . ALA A 1 93 ? -12.968 -9.018 1.737 1.00 98.31 93 ALA A N 1
ATOM 673 C CA . ALA A 1 93 ? -13.588 -10.339 1.678 1.00 98.31 93 ALA A CA 1
ATOM 674 C C . ALA A 1 93 ? -14.256 -10.765 3.001 1.00 98.31 93 ALA A C 1
ATOM 676 O O . ALA A 1 93 ? -14.650 -11.924 3.128 1.00 98.31 93 ALA A O 1
ATOM 677 N N . GLY A 1 94 ? -14.332 -9.883 4.002 1.00 97.56 94 GLY A N 1
ATOM 678 C CA . GLY A 1 94 ? -14.902 -10.178 5.319 1.00 97.56 94 GLY A CA 1
ATOM 679 C C . GLY A 1 94 ? -14.091 -11.177 6.154 1.00 97.56 94 GLY A C 1
ATOM 680 O O . GLY A 1 94 ? -14.631 -11.775 7.081 1.00 97.56 94 GLY A O 1
ATOM 681 N N . ARG A 1 95 ? -12.807 -11.396 5.832 1.00 97.12 95 ARG A N 1
ATOM 682 C CA . ARG A 1 95 ? -11.912 -12.302 6.582 1.00 97.12 95 ARG A CA 1
ATOM 683 C C . ARG A 1 95 ? -11.256 -11.632 7.791 1.00 97.12 95 ARG A C 1
ATOM 685 O O . ARG A 1 95 ? -10.754 -12.334 8.665 1.00 97.12 95 ARG A O 1
ATOM 692 N N . CYS A 1 96 ? -11.235 -10.303 7.839 1.00 94.19 96 CYS A N 1
ATOM 693 C CA . CYS A 1 96 ? -10.785 -9.523 8.989 1.00 94.19 96 CYS A CA 1
ATOM 694 C C . CYS A 1 96 ? -11.597 -8.225 9.128 1.00 94.19 96 CYS A C 1
ATOM 696 O O . CYS A 1 96 ? -12.383 -7.881 8.248 1.00 94.19 96 CYS A O 1
ATOM 698 N N . ASP A 1 97 ? -11.429 -7.529 10.253 1.00 96.25 97 ASP A N 1
ATOM 699 C CA . ASP A 1 97 ? -12.148 -6.300 10.593 1.00 96.25 97 ASP A CA 1
ATOM 700 C C . ASP A 1 97 ? -11.269 -5.041 10.460 1.00 96.25 97 ASP A C 1
ATOM 702 O O . ASP A 1 97 ? -10.070 -5.103 10.173 1.00 96.25 97 ASP A O 1
ATOM 706 N N . GLY A 1 98 ? -11.864 -3.867 10.698 1.00 95.25 98 GLY A N 1
ATOM 707 C CA . GLY A 1 98 ? -11.142 -2.594 10.633 1.00 95.25 98 GLY A CA 1
ATOM 708 C C . GLY A 1 98 ? -10.018 -2.481 11.671 1.00 95.25 98 GLY A C 1
ATOM 709 O O . GLY A 1 98 ? -9.031 -1.790 11.428 1.00 95.25 98 GLY A O 1
ATOM 710 N N . ALA A 1 99 ? -10.106 -3.203 12.794 1.00 96.94 99 ALA A N 1
ATOM 711 C CA . ALA A 1 99 ? -9.039 -3.242 13.792 1.00 96.94 99 ALA A CA 1
ATOM 712 C C . ALA A 1 99 ? -7.800 -3.993 13.274 1.00 96.94 99 ALA A C 1
ATOM 714 O O . ALA A 1 99 ? -6.671 -3.616 13.592 1.00 96.94 99 ALA A O 1
ATOM 715 N N . CYS A 1 100 ? -7.987 -5.029 12.453 1.00 95.88 100 CYS A N 1
ATOM 716 C CA . CYS A 1 100 ? -6.896 -5.683 11.737 1.00 95.88 100 CYS A CA 1
ATOM 717 C C . CYS A 1 100 ? -6.181 -4.709 10.795 1.00 95.88 100 CYS A C 1
ATOM 719 O O . CYS A 1 100 ? -4.958 -4.590 10.863 1.00 95.88 100 CYS A O 1
ATOM 721 N N . VAL A 1 101 ? -6.942 -3.956 9.994 1.00 97.62 101 VAL A N 1
ATOM 722 C CA . VAL A 1 101 ? -6.394 -2.940 9.080 1.00 97.62 101 VAL A CA 1
ATOM 723 C C . VAL A 1 101 ? -5.637 -1.854 9.859 1.00 97.62 101 VAL A C 1
ATOM 725 O O . VAL A 1 101 ? -4.521 -1.491 9.492 1.00 97.62 101 VAL A O 1
ATOM 728 N N . ALA A 1 102 ? -6.181 -1.391 10.990 1.00 97.94 102 ALA A N 1
ATOM 729 C CA . ALA A 1 102 ? -5.535 -0.412 11.870 1.00 97.94 102 ALA A CA 1
ATOM 730 C C . ALA A 1 102 ? -4.197 -0.899 12.441 1.00 97.94 102 ALA A C 1
ATOM 732 O O . ALA A 1 102 ? -3.233 -0.130 12.483 1.00 97.94 102 ALA A O 1
ATOM 733 N N . ARG A 1 103 ? -4.095 -2.175 12.838 1.00 97.81 103 ARG A N 1
ATOM 734 C CA . ARG A 1 103 ? -2.825 -2.753 13.306 1.00 97.81 103 ARG A CA 1
ATOM 735 C C . ARG A 1 103 ? -1.777 -2.778 12.198 1.00 97.81 103 ARG A C 1
ATOM 737 O O . ARG A 1 103 ? -0.661 -2.326 12.439 1.00 97.81 103 ARG A O 1
ATOM 744 N N . THR A 1 104 ? -2.136 -3.240 10.998 1.00 97.50 104 THR A N 1
ATOM 745 C CA . THR A 1 104 ? -1.220 -3.224 9.847 1.00 97.50 104 THR A CA 1
ATOM 746 C C . THR A 1 104 ? -0.764 -1.798 9.549 1.00 97.50 104 THR A C 1
ATOM 748 O O . THR A 1 104 ? 0.434 -1.546 9.480 1.00 97.50 104 THR A O 1
ATOM 751 N N . MET A 1 105 ? -1.684 -0.832 9.467 1.00 98.06 105 MET A N 1
ATOM 752 C CA . MET A 1 105 ? -1.318 0.548 9.139 1.00 98.06 105 MET A CA 1
ATOM 753 C C . MET A 1 105 ? -0.504 1.249 10.224 1.00 98.06 105 MET A C 1
ATOM 755 O O . MET A 1 105 ? 0.358 2.060 9.898 1.00 98.06 105 MET A O 1
ATOM 759 N N . THR A 1 106 ? -0.700 0.897 11.493 1.00 97.94 106 THR A N 1
ATOM 760 C CA . THR A 1 106 ? 0.167 1.366 12.584 1.00 97.94 106 THR A CA 1
ATOM 761 C C . THR A 1 106 ? 1.614 0.916 12.368 1.00 97.94 106 THR A C 1
ATOM 763 O O . THR A 1 106 ? 2.531 1.725 12.498 1.00 97.94 106 THR A O 1
ATOM 766 N N . GLN A 1 107 ? 1.824 -0.350 11.988 1.00 96.50 107 GLN A N 1
ATOM 767 C CA . GLN A 1 107 ? 3.164 -0.868 11.693 1.00 96.50 107 GLN A CA 1
ATOM 768 C C . GLN A 1 107 ? 3.765 -0.210 10.448 1.00 96.50 107 GLN A C 1
ATOM 770 O O . GLN A 1 107 ? 4.912 0.226 10.482 1.00 96.50 107 GLN A O 1
ATOM 775 N N . MET A 1 108 ? 2.970 -0.045 9.386 1.00 97.00 108 MET A N 1
ATOM 776 C CA . MET A 1 108 ? 3.415 0.632 8.163 1.00 97.00 108 MET A CA 1
ATOM 777 C C . MET A 1 108 ? 3.846 2.079 8.440 1.00 97.00 108 MET A C 1
ATOM 779 O O . MET A 1 108 ? 4.886 2.516 7.961 1.00 97.00 108 MET A O 1
ATOM 783 N N . VAL A 1 109 ? 3.098 2.827 9.256 1.00 96.69 109 VAL A N 1
ATOM 784 C CA . VAL A 1 109 ? 3.485 4.191 9.656 1.00 96.69 109 VAL A CA 1
ATOM 785 C C . VAL A 1 109 ? 4.762 4.191 10.494 1.00 96.69 109 VAL A C 1
ATOM 787 O O . VAL A 1 109 ? 5.612 5.052 10.289 1.00 96.69 109 VAL A O 1
ATOM 790 N N . HIS A 1 110 ? 4.930 3.240 11.413 1.00 96.19 110 HIS A N 1
ATOM 791 C CA . HIS A 1 110 ? 6.154 3.140 12.209 1.00 96.19 110 HIS A CA 1
ATOM 792 C C . HIS A 1 110 ? 7.395 2.876 11.337 1.00 96.19 110 HIS A C 1
ATOM 794 O O . HIS A 1 110 ? 8.448 3.466 11.564 1.00 96.19 110 HIS A O 1
ATOM 800 N N . GLU A 1 111 ? 7.276 2.014 10.328 1.00 94.88 111 GLU A N 1
ATOM 801 C CA . GLU A 1 111 ? 8.394 1.618 9.464 1.00 94.88 111 GLU A CA 1
ATOM 802 C C . GLU A 1 111 ? 8.685 2.622 8.328 1.00 94.88 111 GLU A C 1
ATOM 804 O O . GLU A 1 111 ? 9.841 2.814 7.933 1.00 94.88 111 GLU A O 1
ATOM 809 N N . PHE A 1 112 ? 7.653 3.293 7.808 1.00 95.00 112 PHE A N 1
ATOM 810 C CA . PHE A 1 112 ? 7.747 4.107 6.589 1.00 95.00 112 PHE A CA 1
ATOM 811 C C . PHE A 1 112 ? 7.335 5.578 6.763 1.00 95.00 112 PHE A C 1
ATOM 813 O O . PHE A 1 112 ? 7.618 6.381 5.882 1.00 95.00 112 PHE A O 1
ATOM 820 N N . GLY A 1 113 ? 6.705 5.968 7.875 1.00 84.38 113 GLY A N 1
ATOM 821 C CA . GLY A 1 113 ? 6.104 7.300 8.053 1.00 84.38 113 GLY A CA 1
ATOM 822 C C . GLY A 1 113 ? 7.058 8.430 8.458 1.00 84.38 113 GLY A C 1
ATOM 823 O O . GLY A 1 113 ? 6.642 9.582 8.494 1.00 84.38 113 GLY A O 1
ATOM 824 N N . GLY A 1 114 ? 8.318 8.127 8.783 1.00 76.38 114 GLY A N 1
ATOM 825 C CA . GLY A 1 114 ? 9.334 9.119 9.171 1.00 76.38 114 GLY A CA 1
ATOM 826 C C . GLY A 1 114 ? 10.185 9.655 8.016 1.00 76.38 114 GLY A C 1
ATOM 827 O O . GLY A 1 114 ? 11.298 10.114 8.269 1.00 76.38 114 GLY A O 1
ATOM 828 N N . ARG A 1 115 ? 9.721 9.507 6.774 1.00 58.31 115 ARG A N 1
ATOM 829 C CA . ARG A 1 115 ? 10.481 9.798 5.552 1.00 58.31 115 ARG A CA 1
ATOM 830 C C . ARG A 1 115 ? 10.026 11.095 4.901 1.00 58.31 115 ARG A C 1
ATOM 832 O O . ARG A 1 115 ? 8.799 11.336 4.879 1.00 58.31 115 ARG A O 1
#

Radius of gyration: 16.2 Å; chains: 1; bounding box: 33×43×48 Å

Sequence (115 aa):
MTTDATPTPDAAVPATQAARMQAAVDKAVAFAPPFLRGEVHADDMAHTMVGAVRTYVEQEKALGSNGEPHDRDAQALYGTLAELMACGSGYLAGRCDGACVARTMTQMVHEFGGR

pLDDT: mean 90.55, std 15.06, range [40.75, 98.69]